Protein AF-A0A6V7I7D2-F1 (afdb_monomer_lite)

Secondary structure (DSSP, 8-state):
-EEEEETTEEEEEE-S-TTEEEETTEEEEHHHHHHHHHTSTT-S---------SSSS--

Sequence (59 aa):
DTVQYENGVYSILGRSSVDIIKTGGYKVSALQVETAILGHPDIIDCAVVGLPDITWGEK

Foldseek 3Di:
DDWDDDPNDIDPPDDPDQQWFQAPNDTDGQVVVQVVVVVDPPDPGDGDHWDQDPPDGGD

pLDDT: mean 71.48, std 12.9, range [37.41, 92.56]

Radius of gyration: 15.49 Å; chains: 1; bounding box: 35×19×43 Å

InterPro domains:
  IPR025110 AMP-binding enzyme, C-terminal domain [PF13193] (32-58)
  IPR045851 AMP-binding enzyme domain superfamily [G3DSA:3.30.300.30] (21-59)

Organism: NCBI:txid1563983

Structure (mmCIF, N/CA/C/O backbone):
data_AF-A0A6V7I7D2-F1
#
_entry.id   AF-A0A6V7I7D2-F1
#
loop_
_atom_site.group_PDB
_atom_site.id
_atom_site.type_symbol
_atom_site.label_atom_id
_atom_site.label_alt_id
_atom_site.label_comp_id
_atom_site.label_asym_id
_atom_site.label_entity_id
_atom_site.label_seq_id
_atom_site.pdbx_PDB_ins_code
_atom_site.Cartn_x
_atom_site.Cartn_y
_atom_site.Cartn_z
_atom_site.occupancy
_atom_site.B_iso_or_equiv
_atom_site.auth_seq_id
_atom_site.auth_comp_id
_atom_site.auth_asym_id
_atom_site.auth_atom_id
_atom_site.pdbx_PDB_model_num
ATOM 1 N N . ASP A 1 1 ? 15.012 -5.676 -4.298 1.00 55.75 1 ASP A N 1
ATOM 2 C CA . ASP A 1 1 ? 14.875 -5.211 -5.692 1.00 55.75 1 ASP A CA 1
ATOM 3 C C . ASP A 1 1 ? 15.416 -6.304 -6.601 1.00 55.75 1 ASP A C 1
ATOM 5 O O . ASP A 1 1 ? 16.496 -6.809 -6.318 1.00 55.75 1 ASP A O 1
ATOM 9 N N . THR A 1 2 ? 14.652 -6.719 -7.608 1.00 67.31 2 THR A N 1
ATOM 10 C CA . THR A 1 2 ? 14.984 -7.827 -8.514 1.00 67.31 2 THR A CA 1
ATOM 11 C C . THR A 1 2 ? 15.279 -7.261 -9.899 1.00 67.31 2 THR A C 1
ATOM 13 O O . THR A 1 2 ? 14.535 -6.421 -10.411 1.00 67.31 2 THR A O 1
ATOM 16 N N . VAL A 1 3 ? 16.378 -7.704 -10.503 1.00 74.19 3 VAL A N 1
ATOM 17 C CA . VAL A 1 3 ? 16.813 -7.278 -11.837 1.00 74.19 3 VAL A CA 1
ATOM 18 C C . VAL A 1 3 ? 16.930 -8.497 -12.742 1.00 74.19 3 VAL A C 1
ATOM 20 O O . VAL A 1 3 ? 17.434 -9.534 -12.316 1.00 74.19 3 VAL A O 1
ATOM 23 N N . GLN A 1 4 ? 16.459 -8.371 -13.979 1.00 75.88 4 GLN 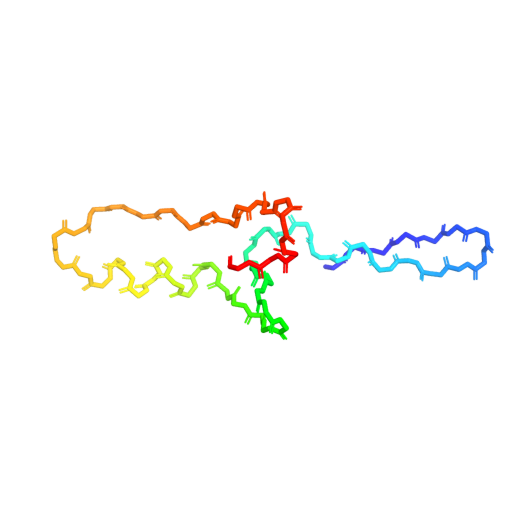A N 1
ATOM 24 C CA . GLN A 1 4 ? 16.624 -9.377 -15.025 1.00 75.88 4 GLN A CA 1
ATOM 25 C C . GLN A 1 4 ? 17.554 -8.822 -16.095 1.00 75.88 4 GLN A C 1
ATOM 27 O O . GLN A 1 4 ? 17.388 -7.689 -16.543 1.00 75.88 4 GLN A O 1
ATOM 32 N N . TYR A 1 5 ? 18.546 -9.614 -16.490 1.00 80.06 5 TYR A N 1
ATOM 33 C CA . TYR A 1 5 ? 19.468 -9.271 -17.563 1.00 80.06 5 TYR A CA 1
ATOM 34 C C . TYR A 1 5 ? 19.254 -10.223 -18.736 1.00 80.06 5 TYR A C 1
ATOM 36 O O . TYR A 1 5 ? 19.477 -11.424 -18.599 1.00 80.06 5 TYR A O 1
ATOM 44 N N . GLU A 1 6 ? 18.834 -9.681 -19.878 1.00 77.31 6 GLU A N 1
ATOM 45 C CA . GLU A 1 6 ? 18.678 -10.425 -21.130 1.00 77.31 6 GLU A CA 1
ATOM 46 C C . GLU A 1 6 ? 19.127 -9.578 -22.325 1.00 77.31 6 GLU A C 1
ATOM 48 O O . GLU A 1 6 ? 18.916 -8.367 -22.363 1.00 77.31 6 GLU A O 1
ATOM 53 N N . ASN A 1 7 ? 19.763 -10.224 -23.310 1.00 73.00 7 ASN A N 1
ATOM 54 C CA . ASN A 1 7 ? 20.201 -9.624 -24.580 1.00 73.00 7 ASN A CA 1
ATOM 55 C C . ASN A 1 7 ? 20.984 -8.302 -24.454 1.00 73.00 7 ASN A C 1
ATOM 57 O O . ASN A 1 7 ? 20.852 -7.412 -25.291 1.00 73.00 7 ASN A O 1
ATOM 61 N N . GLY A 1 8 ? 21.813 -8.156 -23.416 1.00 83.50 8 GLY A N 1
ATOM 62 C CA . GLY A 1 8 ? 22.609 -6.941 -23.216 1.00 83.50 8 GLY A CA 1
ATOM 63 C C . GLY A 1 8 ? 21.892 -5.816 -22.465 1.00 83.50 8 GLY A C 1
ATOM 64 O O . GLY A 1 8 ? 22.500 -4.772 -22.241 1.00 83.50 8 GLY A O 1
ATOM 65 N N . VAL A 1 9 ? 20.639 -6.016 -22.047 1.00 64.81 9 VAL A N 1
ATOM 66 C CA . VAL A 1 9 ? 19.805 -4.994 -21.405 1.00 64.81 9 VAL A CA 1
ATOM 67 C C . VAL A 1 9 ? 19.437 -5.415 -19.984 1.00 64.81 9 VAL A C 1
ATOM 69 O O . VAL A 1 9 ? 19.041 -6.552 -19.730 1.00 64.81 9 VAL A O 1
ATOM 72 N N . TYR A 1 10 ? 19.544 -4.474 -19.045 1.00 75.00 10 TYR A N 1
ATOM 73 C CA . TYR A 1 10 ? 19.048 -4.639 -17.681 1.00 75.00 10 TYR A CA 1
ATOM 74 C C . TYR A 1 10 ? 17.591 -4.177 -17.601 1.00 75.00 10 TYR A C 1
ATOM 76 O O . TYR A 1 10 ? 17.295 -3.003 -17.818 1.00 75.00 10 TYR A O 1
ATOM 84 N N . SER A 1 11 ? 16.695 -5.092 -17.248 1.00 64.19 11 SER A N 1
ATOM 85 C CA . SER A 1 11 ? 15.293 -4.811 -16.948 1.00 64.19 11 SER A CA 1
ATOM 86 C C . SER A 1 11 ? 15.080 -4.853 -15.437 1.00 64.19 11 SER A C 1
ATOM 88 O O . SER A 1 11 ? 15.254 -5.886 -14.788 1.00 64.19 11 SER A O 1
ATOM 90 N N . ILE A 1 12 ? 14.721 -3.710 -14.854 1.00 72.31 12 ILE A N 1
ATOM 91 C CA . ILE A 1 12 ? 14.407 -3.609 -13.426 1.00 72.31 12 ILE A CA 1
ATOM 92 C C . ILE A 1 12 ? 12.977 -4.117 -13.239 1.00 72.31 12 ILE A C 1
ATOM 94 O O . ILE A 1 12 ? 12.020 -3.403 -13.529 1.00 72.31 12 ILE A O 1
ATOM 98 N N . LEU A 1 13 ? 12.837 -5.349 -12.747 1.00 67.25 13 LEU A N 1
ATOM 99 C CA . LEU A 1 13 ? 11.538 -5.980 -12.489 1.00 67.25 13 LEU A CA 1
ATOM 100 C C . LEU A 1 13 ? 10.827 -5.386 -11.259 1.00 67.25 13 LEU A C 1
ATOM 102 O O . LEU A 1 13 ? 9.645 -5.630 -11.039 1.00 67.25 13 LEU A O 1
ATOM 106 N N . GLY A 1 14 ? 11.529 -4.568 -10.470 1.00 57.44 14 GLY A N 1
ATOM 107 C CA . GLY A 1 14 ? 10.990 -3.897 -9.291 1.00 57.44 14 GLY A CA 1
ATOM 108 C C . GLY A 1 14 ? 11.204 -4.703 -8.012 1.00 57.44 14 GLY A C 1
ATOM 109 O O . GLY A 1 14 ? 12.136 -5.501 -7.904 1.00 57.44 14 GLY A O 1
ATOM 110 N N . ARG A 1 15 ? 10.381 -4.456 -6.992 1.00 57.75 15 ARG A N 1
ATOM 111 C CA . ARG A 1 15 ? 10.399 -5.227 -5.743 1.00 57.75 15 ARG A CA 1
ATOM 112 C C . ARG A 1 15 ? 9.368 -6.338 -5.830 1.00 57.75 15 ARG A C 1
ATOM 114 O O . ARG A 1 15 ? 8.230 -6.074 -6.188 1.00 57.75 15 ARG A O 1
ATOM 121 N N . SER A 1 16 ? 9.766 -7.551 -5.451 1.00 54.91 16 SER A N 1
ATOM 122 C CA . SER A 1 16 ? 8.831 -8.666 -5.256 1.00 54.91 16 SER A CA 1
ATOM 123 C C . SER A 1 16 ? 7.849 -8.408 -4.107 1.00 54.91 16 SER A C 1
ATOM 125 O O . SER A 1 16 ? 6.808 -9.050 -4.037 1.00 54.91 16 SER A O 1
ATOM 127 N N . SER A 1 17 ? 8.182 -7.481 -3.205 1.00 54.50 17 SER A N 1
ATOM 128 C CA . SER A 1 17 ? 7.299 -7.041 -2.131 1.00 54.50 17 SER A CA 1
ATOM 129 C C . SER A 1 17 ? 6.205 -6.135 -2.694 1.00 54.50 17 SER A C 1
ATOM 131 O O . SER A 1 17 ? 6.490 -5.051 -3.206 1.00 54.50 17 SER A O 1
ATOM 133 N N . VAL A 1 18 ? 4.960 -6.590 -2.573 1.00 60.06 18 VAL A N 1
ATOM 134 C CA . VAL A 1 18 ? 3.718 -5.897 -2.965 1.00 60.06 18 VAL A CA 1
ATOM 135 C C . VAL A 1 18 ? 3.381 -4.686 -2.081 1.00 60.06 18 VAL A C 1
ATOM 137 O O . VAL A 1 18 ? 2.329 -4.077 -2.230 1.00 60.06 18 VAL A O 1
ATOM 140 N N . ASP A 1 19 ? 4.296 -4.283 -1.203 1.00 66.44 19 ASP A N 1
ATOM 141 C CA . ASP A 1 19 ? 4.073 -3.253 -0.186 1.00 66.44 19 ASP A CA 1
ATOM 142 C C . ASP A 1 19 ? 3.994 -1.829 -0.758 1.00 66.44 19 ASP A C 1
ATOM 144 O O . ASP A 1 19 ? 3.723 -0.894 -0.012 1.00 66.44 19 ASP A O 1
ATOM 148 N N . ILE A 1 20 ? 4.273 -1.619 -2.050 1.00 74.62 20 ILE A N 1
ATOM 149 C CA . ILE A 1 20 ? 4.184 -0.301 -2.692 1.00 74.62 20 ILE A CA 1
ATOM 150 C C . ILE A 1 20 ? 3.136 -0.334 -3.800 1.00 74.62 20 ILE A C 1
ATOM 152 O O . ILE A 1 20 ? 3.361 -0.908 -4.866 1.00 74.62 20 ILE A O 1
ATOM 156 N N . ILE A 1 21 ? 2.037 0.377 -3.564 1.00 78.62 21 ILE A N 1
ATOM 157 C CA . ILE A 1 21 ? 0.991 0.664 -4.539 1.00 78.62 21 ILE A CA 1
ATOM 158 C C . ILE A 1 21 ? 1.378 1.949 -5.259 1.00 78.62 21 ILE A C 1
ATOM 160 O O . ILE A 1 21 ? 1.579 3.003 -4.653 1.00 78.62 21 ILE A O 1
ATOM 164 N N . LYS A 1 22 ? 1.527 1.861 -6.572 1.00 70.94 22 LYS A N 1
ATOM 165 C CA . LYS A 1 22 ? 1.666 3.042 -7.417 1.00 70.94 22 LYS A CA 1
ATOM 166 C C . LYS A 1 22 ? 0.252 3.484 -7.788 1.00 70.94 22 LYS A C 1
ATOM 168 O O . LYS A 1 22 ? -0.591 2.624 -7.993 1.00 70.94 22 LYS A O 1
ATOM 173 N N . THR A 1 23 ? -0.019 4.786 -7.768 1.00 71.12 23 THR A N 1
ATOM 174 C CA . THR A 1 23 ? -1.331 5.380 -8.090 1.00 71.12 23 THR A CA 1
ATOM 175 C C . THR A 1 23 ? -1.142 6.809 -8.575 1.00 71.12 23 THR A C 1
ATOM 177 O O . THR A 1 23 ? -0.464 7.599 -7.916 1.00 71.12 23 THR A O 1
ATOM 180 N N . GLY A 1 24 ? -1.669 7.148 -9.757 1.00 64.56 24 GLY A N 1
ATOM 181 C CA . GLY A 1 24 ? -1.637 8.517 -10.292 1.00 64.56 24 GLY A CA 1
ATOM 182 C C . GLY A 1 24 ? -0.249 9.184 -10.351 1.00 64.56 24 GLY A C 1
ATOM 183 O O . GLY A 1 24 ? -0.157 10.407 -10.275 1.00 64.56 24 GLY A O 1
ATOM 184 N N . GLY A 1 25 ? 0.838 8.404 -10.438 1.00 71.31 25 GLY A N 1
ATOM 185 C CA . GLY A 1 25 ? 2.225 8.899 -10.410 1.00 71.31 25 GLY A CA 1
ATOM 186 C C . GLY A 1 25 ? 2.874 8.985 -9.019 1.00 71.31 25 GLY A C 1
ATOM 187 O O . GLY A 1 25 ? 4.055 9.320 -8.915 1.00 71.31 25 GLY A O 1
ATOM 188 N N . TYR A 1 26 ? 2.153 8.636 -7.956 1.00 73.94 26 TYR A N 1
ATOM 189 C CA . TYR A 1 26 ? 2.652 8.577 -6.584 1.00 73.94 26 TYR A CA 1
ATOM 190 C C . TYR A 1 26 ? 2.960 7.140 -6.163 1.00 73.94 26 TYR A C 1
ATOM 192 O O . TYR A 1 26 ? 2.363 6.184 -6.651 1.00 73.94 26 TYR A O 1
ATOM 200 N N . LYS A 1 27 ? 3.916 6.991 -5.241 1.00 81.31 27 LYS A N 1
ATOM 201 C CA . LYS A 1 27 ? 4.266 5.714 -4.608 1.00 81.31 27 LYS A CA 1
ATOM 202 C C . LYS A 1 27 ? 3.712 5.723 -3.190 1.00 81.31 27 LYS A C 1
ATOM 204 O O . LYS A 1 27 ? 4.212 6.469 -2.352 1.00 81.31 27 LYS A O 1
ATOM 209 N N . VAL A 1 28 ? 2.698 4.910 -2.941 1.00 80.62 28 VAL A N 1
ATOM 210 C CA . VAL A 1 28 ? 2.050 4.753 -1.639 1.00 80.62 28 VAL A CA 1
ATOM 211 C C . VAL A 1 28 ? 2.497 3.429 -1.030 1.00 80.62 28 VAL A C 1
ATOM 213 O O . VA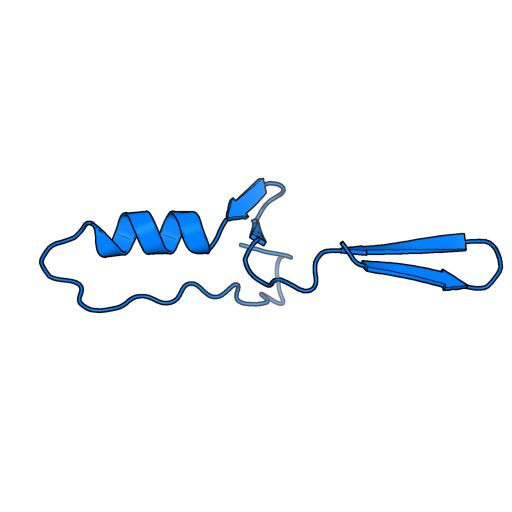L A 1 28 ? 2.474 2.400 -1.696 1.00 80.62 28 VAL A O 1
ATOM 216 N N . SER A 1 29 ? 2.930 3.445 0.230 1.00 83.44 29 SER A N 1
ATOM 217 C CA . SER A 1 29 ? 3.282 2.222 0.960 1.00 83.44 29 SER A CA 1
ATOM 218 C C . SER A 1 29 ? 2.030 1.624 1.602 1.00 83.44 29 SER A C 1
ATOM 220 O O . SER A 1 29 ? 1.447 2.251 2.486 1.00 83.44 29 SER A O 1
ATOM 222 N N . ALA A 1 30 ? 1.628 0.422 1.188 1.00 79.81 30 ALA A N 1
ATOM 223 C CA . ALA A 1 30 ? 0.491 -0.311 1.744 1.00 79.81 30 ALA A CA 1
ATOM 224 C C . ALA A 1 30 ? 0.643 -0.510 3.260 1.00 79.81 30 ALA A C 1
ATOM 226 O O . ALA A 1 30 ? -0.275 -0.198 4.012 1.00 79.81 30 ALA A O 1
ATOM 227 N N . LEU A 1 31 ? 1.849 -0.862 3.721 1.00 80.62 31 LEU A N 1
ATOM 228 C CA . LEU A 1 31 ? 2.159 -1.036 5.144 1.00 80.62 31 LEU A CA 1
ATOM 229 C C . LEU A 1 31 ? 1.903 0.239 5.968 1.00 80.62 31 LEU A C 1
ATOM 231 O O . LEU A 1 31 ? 1.443 0.187 7.110 1.00 80.62 31 LEU A O 1
ATOM 235 N N . GLN A 1 32 ? 2.208 1.408 5.396 1.00 83.25 32 GLN A N 1
ATOM 236 C CA . GLN A 1 32 ? 1.978 2.688 6.069 1.00 83.25 32 GLN A CA 1
ATOM 237 C C . GLN A 1 32 ? 0.480 2.979 6.211 1.00 83.25 32 GLN A C 1
ATOM 239 O O . GLN A 1 32 ? 0.049 3.497 7.240 1.00 83.25 32 GLN A O 1
ATOM 244 N N . VAL A 1 33 ? -0.302 2.634 5.187 1.00 83.38 33 VAL A N 1
ATOM 245 C CA . VAL A 1 33 ? -1.761 2.775 5.197 1.00 83.38 33 VAL A CA 1
ATOM 246 C C . VAL A 1 33 ? -2.383 1.814 6.214 1.00 83.38 33 VAL A C 1
ATOM 248 O O . VAL A 1 33 ? -3.193 2.248 7.026 1.00 83.38 33 VAL A O 1
ATOM 251 N N . GLU A 1 34 ? -1.949 0.554 6.253 1.00 83.75 34 GLU A N 1
ATOM 252 C CA . GLU A 1 34 ? -2.400 -0.433 7.247 1.00 83.75 34 GLU A CA 1
ATOM 253 C C . GLU A 1 34 ? -2.112 0.033 8.673 1.00 83.75 34 GLU A C 1
ATOM 255 O O . GLU A 1 34 ? -2.999 0.022 9.520 1.00 83.75 34 GLU A O 1
ATOM 260 N N . THR A 1 35 ? -0.902 0.539 8.926 1.00 84.88 35 THR A N 1
ATOM 261 C CA . THR A 1 35 ? -0.519 1.068 10.245 1.00 84.88 35 THR A CA 1
ATOM 262 C C . THR A 1 35 ? -1.405 2.242 10.665 1.00 84.88 35 THR A C 1
ATOM 264 O O . THR A 1 35 ? -1.794 2.342 11.827 1.00 84.88 35 THR A O 1
ATOM 267 N N . ALA A 1 36 ? -1.747 3.133 9.728 1.00 87.06 36 ALA A N 1
ATOM 268 C CA . ALA A 1 36 ? -2.638 4.256 10.001 1.00 87.06 36 ALA A CA 1
ATOM 269 C C . ALA A 1 36 ? -4.064 3.789 10.343 1.00 87.06 36 ALA A C 1
ATOM 271 O O . ALA A 1 36 ? -4.692 4.350 11.239 1.00 87.06 36 ALA A O 1
ATOM 272 N N . ILE A 1 37 ? -4.558 2.751 9.662 1.00 85.12 37 ILE A N 1
ATOM 273 C CA . ILE A 1 37 ? -5.895 2.187 9.882 1.00 85.12 37 ILE A CA 1
ATOM 274 C C . ILE A 1 37 ? -5.952 1.400 11.201 1.00 85.12 37 ILE A C 1
ATOM 276 O O . ILE A 1 37 ? -6.891 1.568 11.976 1.00 85.12 37 ILE A O 1
ATOM 280 N N . LEU A 1 38 ? -4.920 0.613 11.511 1.00 85.06 38 LEU A N 1
ATOM 281 C CA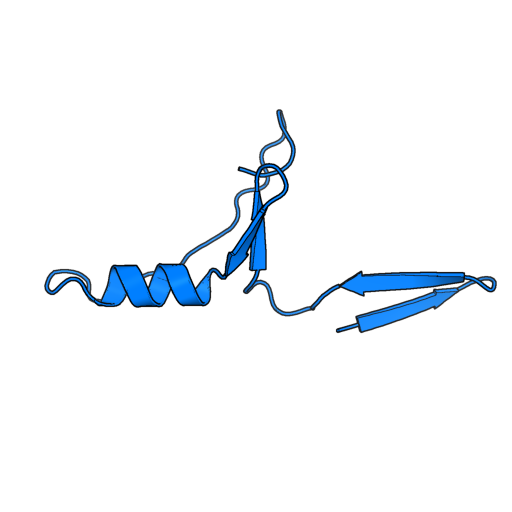 . LEU A 1 38 ? -4.789 -0.127 12.774 1.00 85.06 38 LEU A CA 1
ATOM 282 C C . LEU A 1 38 ? -4.673 0.782 14.007 1.00 85.06 38 LEU A C 1
ATOM 284 O O . LEU A 1 38 ? -4.852 0.325 15.132 1.00 85.06 38 LEU A O 1
ATOM 288 N N . GLY A 1 39 ? -4.403 2.077 13.822 1.00 84.31 39 GLY A N 1
ATOM 289 C CA . GLY A 1 39 ? -4.47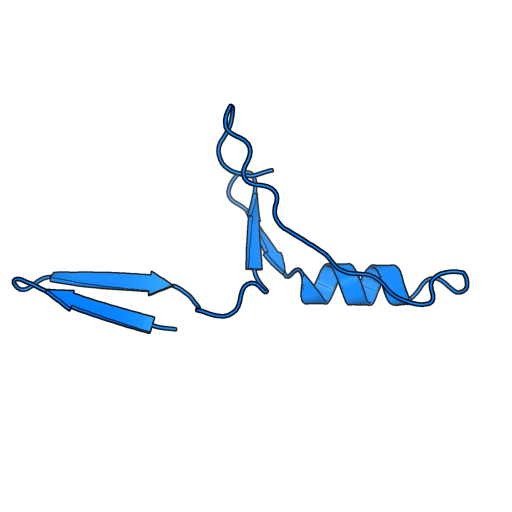8 3.064 14.899 1.00 84.31 39 GLY A CA 1
ATOM 290 C C . GLY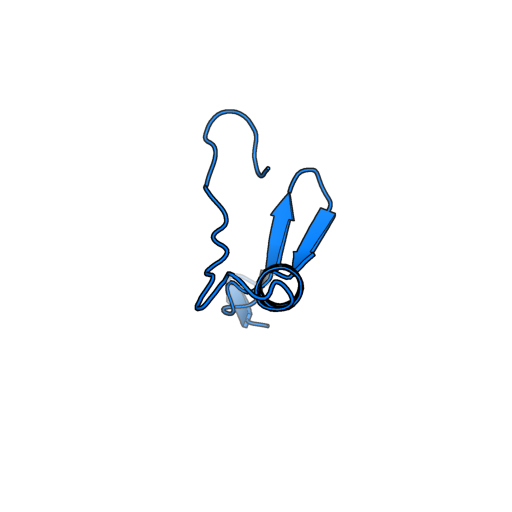 A 1 39 ? -5.902 3.336 15.404 1.00 84.31 39 GLY A C 1
ATOM 291 O O . GLY A 1 39 ? -6.060 4.005 16.426 1.00 84.31 39 GLY A O 1
ATOM 292 N N . HIS A 1 40 ? -6.939 2.854 14.710 1.00 87.25 40 HIS A N 1
ATOM 293 C CA . HIS A 1 40 ? -8.333 3.061 15.090 1.00 87.25 40 HIS A CA 1
ATOM 294 C C . HIS A 1 40 ? -8.818 1.975 16.074 1.00 87.25 40 HIS A C 1
ATOM 296 O O . HIS A 1 40 ? -8.725 0.791 15.757 1.00 87.25 40 HIS A O 1
ATOM 302 N N . PRO A 1 41 ? -9.401 2.339 17.235 1.00 86.25 41 PRO A N 1
ATOM 303 C CA . PRO A 1 41 ? -9.737 1.388 18.305 1.00 86.25 41 PRO A CA 1
ATOM 304 C C . PRO A 1 41 ? -10.793 0.339 17.921 1.00 86.25 41 PRO A C 1
ATOM 306 O O . PRO A 1 41 ? -10.842 -0.724 18.532 1.00 86.25 41 PRO A O 1
ATOM 309 N N . ASP A 1 42 ? -11.610 0.617 16.904 1.00 92.56 42 ASP A N 1
ATOM 310 C CA . ASP A 1 42 ? -12.642 -0.309 16.414 1.00 92.56 42 ASP A CA 1
ATOM 311 C C . ASP A 1 42 ? -12.151 -1.271 15.313 1.00 92.56 42 ASP A C 1
ATOM 313 O O . ASP A 1 42 ? -12.949 -2.027 14.758 1.00 92.56 42 ASP A O 1
ATOM 317 N N . ILE A 1 43 ? -10.860 -1.244 14.955 1.00 81.50 43 ILE A N 1
ATOM 318 C CA . ILE A 1 43 ? -10.302 -2.063 13.870 1.00 81.50 43 ILE A CA 1
ATOM 319 C 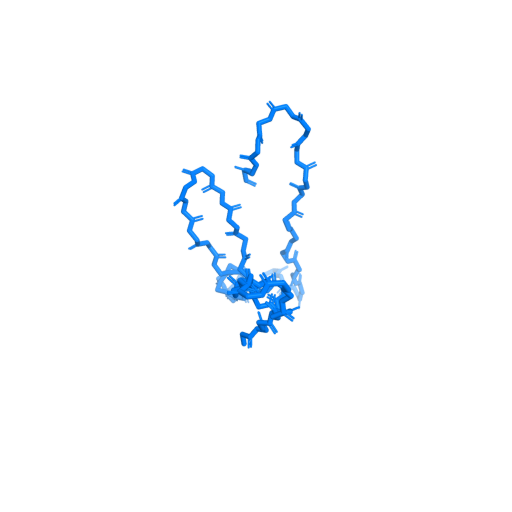C . ILE A 1 43 ? -9.350 -3.113 14.440 1.00 81.50 43 ILE A C 1
ATOM 321 O O . ILE A 1 43 ? -8.349 -2.794 15.070 1.00 81.50 43 ILE A O 1
ATOM 325 N N . ILE A 1 44 ? -9.674 -4.385 14.196 1.00 81.44 44 ILE A N 1
ATOM 326 C CA . ILE A 1 44 ? -8.903 -5.541 14.681 1.00 81.44 44 ILE A CA 1
ATOM 327 C C . ILE A 1 44 ? -7.831 -5.954 13.665 1.00 81.44 44 ILE A C 1
ATOM 329 O O . ILE A 1 44 ? -6.750 -6.382 14.060 1.00 81.44 44 ILE A O 1
ATOM 333 N N . ASP A 1 45 ? -8.131 -5.833 12.370 1.00 80.00 45 ASP A N 1
ATOM 334 C CA . ASP A 1 45 ? -7.216 -6.185 11.285 1.00 80.00 45 ASP A CA 1
ATOM 335 C C . ASP A 1 45 ? -7.547 -5.390 10.011 1.00 80.00 45 ASP A C 1
ATOM 337 O O . ASP A 1 45 ? -8.700 -5.003 9.789 1.00 80.00 45 ASP A O 1
ATOM 341 N N . CYS A 1 46 ? -6.541 -5.134 9.177 1.00 79.19 46 CYS A N 1
ATOM 342 C CA . CYS A 1 46 ? -6.680 -4.417 7.913 1.00 79.19 46 CYS A CA 1
ATOM 343 C C . CYS A 1 46 ? -5.656 -4.923 6.892 1.00 79.19 46 CYS A C 1
ATOM 345 O O . CYS A 1 46 ? -4.484 -5.070 7.218 1.00 79.19 46 CYS A O 1
ATOM 347 N N . ALA A 1 47 ? -6.100 -5.124 5.649 1.00 77.12 47 ALA A N 1
ATOM 348 C CA . ALA A 1 47 ? -5.239 -5.447 4.517 1.00 77.12 47 ALA A CA 1
ATOM 349 C C . ALA A 1 47 ? -5.456 -4.433 3.388 1.00 77.12 47 ALA A C 1
ATOM 351 O O . ALA A 1 47 ? -6.598 -4.160 3.003 1.00 77.12 47 ALA A O 1
ATOM 352 N N . VAL A 1 48 ? -4.368 -3.893 2.838 1.00 78.88 48 VAL A N 1
ATOM 353 C CA . VAL A 1 48 ? -4.404 -2.909 1.747 1.00 78.88 48 VAL A CA 1
ATOM 354 C C . VAL A 1 48 ? -3.942 -3.562 0.446 1.00 78.88 48 VAL A C 1
ATOM 356 O O . VAL A 1 48 ? -2.806 -4.010 0.322 1.00 78.88 48 VAL A O 1
ATOM 359 N N . VAL A 1 49 ? -4.828 -3.598 -0.553 1.00 77.00 49 VAL A N 1
ATOM 360 C CA . VAL A 1 49 ? -4.558 -4.203 -1.866 1.00 77.00 49 VAL A CA 1
ATOM 361 C C . VAL A 1 49 ? -4.673 -3.167 -2.979 1.00 77.00 49 VAL A C 1
ATOM 363 O O . VAL A 1 49 ? -5.617 -2.380 -3.016 1.00 77.00 49 VAL A O 1
ATOM 366 N N . GLY A 1 50 ? -3.716 -3.176 -3.907 1.00 71.88 50 GLY A N 1
ATOM 367 C CA . GLY A 1 50 ? -3.808 -2.397 -5.141 1.00 71.88 50 GLY A CA 1
ATOM 368 C C . GLY A 1 50 ? -4.707 -3.120 -6.140 1.00 71.88 50 GLY A C 1
ATOM 369 O O . GLY A 1 50 ? -4.389 -4.237 -6.550 1.00 71.88 50 GLY A O 1
ATOM 370 N N . LEU A 1 51 ? -5.829 -2.510 -6.526 1.00 69.62 51 LEU A N 1
ATOM 371 C CA . LEU A 1 51 ? -6.716 -3.082 -7.536 1.00 69.62 51 LEU A CA 1
ATOM 372 C C . LEU A 1 51 ? -6.235 -2.666 -8.940 1.00 69.62 51 LEU A C 1
ATOM 374 O O . LEU A 1 51 ? -6.063 -1.471 -9.186 1.00 69.62 51 LEU A O 1
ATOM 378 N N . PRO A 1 52 ? -6.024 -3.606 -9.879 1.00 60.69 52 PRO A N 1
ATOM 379 C CA . PRO A 1 52 ? -5.699 -3.255 -11.256 1.00 60.69 52 PRO A CA 1
ATOM 380 C C . PRO A 1 52 ? -6.955 -2.718 -11.960 1.00 60.69 52 PRO A C 1
ATOM 382 O O . PRO A 1 52 ? -7.835 -3.487 -12.343 1.00 60.69 52 PRO A O 1
ATOM 385 N N . ASP A 1 53 ? -7.059 -1.398 -12.118 1.00 54.34 53 ASP A N 1
ATOM 386 C CA . ASP A 1 53 ? -8.130 -0.769 -12.900 1.00 54.34 53 ASP A CA 1
ATOM 387 C C . ASP A 1 53 ? -7.785 -0.795 -14.401 1.00 54.34 53 ASP A C 1
ATOM 389 O O . ASP A 1 53 ? -6.682 -0.425 -14.810 1.00 54.34 53 ASP A O 1
ATOM 393 N N . ILE A 1 54 ? -8.725 -1.263 -15.230 1.00 50.28 54 ILE A N 1
ATOM 394 C CA . ILE A 1 54 ? -8.528 -1.464 -16.675 1.00 50.28 54 ILE A CA 1
ATOM 395 C C . ILE A 1 54 ? -8.723 -0.177 -17.494 1.00 50.28 54 ILE A C 1
ATOM 397 O O . ILE A 1 54 ? -8.410 -0.155 -18.684 1.00 50.28 54 ILE A O 1
ATOM 401 N N . THR A 1 55 ? -9.247 0.892 -16.887 1.00 48.53 55 THR A N 1
ATOM 402 C CA . THR A 1 55 ? -9.613 2.124 -17.606 1.00 48.53 55 THR A CA 1
ATOM 403 C C . THR A 1 55 ? -8.548 3.203 -17.459 1.00 48.53 55 THR A C 1
ATOM 405 O O . THR A 1 55 ? -8.293 3.951 -18.399 1.00 48.53 55 THR A O 1
ATOM 408 N N . TRP A 1 56 ? -7.908 3.283 -16.298 1.00 45.88 56 TRP A N 1
ATOM 409 C CA . TRP A 1 56 ? -6.821 4.214 -16.022 1.00 45.88 56 TRP A CA 1
ATOM 410 C C . TRP A 1 56 ? -5.828 3.491 -15.133 1.00 45.88 56 TRP A C 1
ATOM 412 O O . TRP A 1 56 ? -6.170 3.149 -14.006 1.00 45.88 56 TRP A O 1
ATOM 422 N N . GLY A 1 57 ? -4.623 3.248 -15.652 1.00 46.00 57 GLY A N 1
ATOM 423 C CA . GLY A 1 57 ? -3.533 2.681 -14.874 1.00 46.00 57 GLY A CA 1
ATOM 424 C C . GLY A 1 57 ? -3.437 3.365 -13.513 1.00 46.00 57 GLY A C 1
ATOM 425 O O . GLY A 1 57 ? -3.113 4.547 -13.439 1.00 46.00 57 GLY A O 1
ATOM 426 N N . GLU A 1 58 ? -3.725 2.567 -12.486 1.00 37.41 58 GLU A N 1
ATOM 427 C CA . GLU A 1 58 ? -3.398 2.778 -11.081 1.00 37.41 58 GLU A CA 1
ATOM 428 C C . GLU A 1 58 ? -4.113 3.951 -10.369 1.00 37.41 58 GLU A C 1
ATOM 430 O O . GLU A 1 58 ? -3.763 5.124 -10.550 1.00 37.41 58 GLU A O 1
ATOM 435 N N . LYS A 1 59 ? -5.061 3.616 -9.472 1.00 42.34 59 LYS A N 1
ATOM 436 C CA . LYS A 1 59 ? -5.639 4.526 -8.471 1.00 42.34 59 LYS A CA 1
ATOM 437 C C . LYS A 1 59 ? -5.498 3.985 -7.049 1.00 42.34 59 LYS A C 1
ATOM 439 O O . LYS A 1 59 ? -5.606 2.756 -6.878 1.00 42.34 59 LYS A O 1
#